Protein AF-A0A8S3FGQ2-F1 (afdb_monomer_lite)

Sequence (56 aa):
GLSAILAQKLIDHDGKVREHVIGYASRTLSASERKYSPTERECLAIVYGCNYYRPY

InterPro domains:
  IPR041373 Reverse transcriptase, RNase H-like domain [PF17917] (1-56)
  IPR043502 DNA/RNA polymerase superfamily [SSF56672] (15-56)

Foldseek 3Di:
DAKDWDWDFDQDPVRDTDTDTPDIDDDDQDPVRVPDDPVVVVVVNVVCRCVVPVVD

Organism: NCBI:txid392030

Structure (mmCIF, N/CA/C/O backbone):
data_AF-A0A8S3FGQ2-F1
#
_entry.id   AF-A0A8S3FGQ2-F1
#
loop_
_atom_site.group_PDB
_atom_site.id
_atom_site.type_symbol
_atom_site.label_atom_id
_atom_site.label_alt_id
_atom_site.label_comp_id
_atom_site.label_asym_id
_atom_site.label_entity_id
_atom_site.label_seq_id
_atom_site.pdbx_PDB_ins_code
_atom_site.Cartn_x
_atom_site.Cartn_y
_atom_site.Cartn_z
_atom_site.occupancy
_atom_site.B_iso_or_equiv
_atom_site.auth_seq_id
_atom_site.auth_comp_id
_atom_site.auth_asym_id
_atom_site.auth_atom_id
_atom_site.pdbx_PDB_model_num
ATOM 1 N N . GLY A 1 1 ? -2.033 7.400 7.709 1.00 74.25 1 GLY A N 1
ATOM 2 C CA .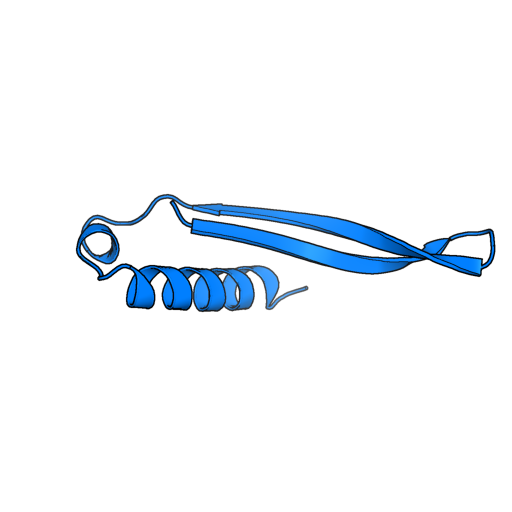 GLY A 1 1 ? -2.677 7.142 6.407 1.00 74.25 1 GLY A CA 1
ATOM 3 C C . GLY A 1 1 ? -2.045 5.916 5.791 1.00 74.25 1 GLY A C 1
ATOM 4 O O . GLY A 1 1 ? -1.066 5.434 6.345 1.00 74.25 1 GLY A O 1
ATOM 5 N N . LEU A 1 2 ? -2.609 5.417 4.696 1.00 83.62 2 LEU A N 1
ATOM 6 C CA . LEU A 1 2 ? -2.024 4.351 3.884 1.00 83.62 2 LEU A CA 1
ATOM 7 C C . LEU A 1 2 ? -1.530 4.966 2.578 1.00 83.62 2 LEU A C 1
ATOM 9 O O . LEU A 1 2 ? -2.222 5.802 1.989 1.00 83.62 2 LEU A O 1
ATOM 13 N N . SER A 1 3 ? -0.352 4.550 2.134 1.00 84.50 3 SER A N 1
ATOM 14 C CA . SER A 1 3 ? 0.236 4.981 0.869 1.00 84.50 3 SER A CA 1
ATOM 15 C C . SER A 1 3 ? 0.873 3.796 0.162 1.00 84.50 3 SER A C 1
ATOM 17 O O . SER A 1 3 ? 1.525 2.978 0.807 1.00 84.50 3 SER A O 1
ATOM 19 N N . ALA A 1 4 ? 0.705 3.734 -1.153 1.00 85.31 4 ALA A N 1
ATOM 20 C CA . ALA A 1 4 ? 1.346 2.765 -2.025 1.00 85.31 4 ALA A CA 1
ATOM 21 C C . ALA A 1 4 ? 1.802 3.461 -3.315 1.00 85.31 4 ALA A C 1
ATOM 23 O O . ALA A 1 4 ? 1.202 4.447 -3.747 1.00 85.31 4 ALA A O 1
ATOM 24 N N . ILE A 1 5 ? 2.886 2.958 -3.901 1.00 87.50 5 ILE A N 1
ATOM 25 C CA . ILE A 1 5 ? 3.444 3.442 -5.164 1.00 87.50 5 ILE A CA 1
ATOM 26 C C . ILE A 1 5 ? 3.594 2.228 -6.071 1.00 87.50 5 ILE A C 1
ATOM 28 O O . ILE A 1 5 ? 4.177 1.225 -5.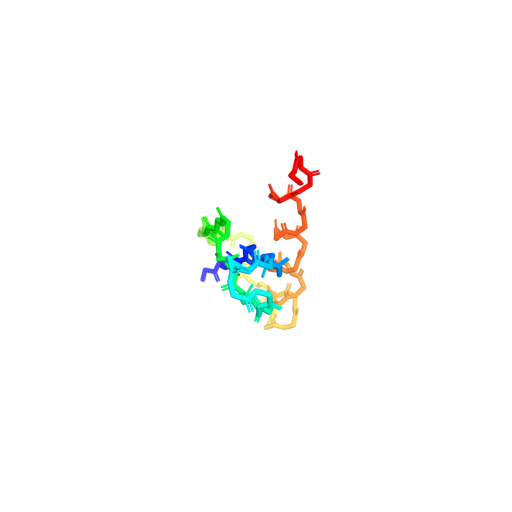658 1.00 87.50 5 ILE A O 1
ATOM 32 N N . LEU A 1 6 ? 3.081 2.325 -7.294 1.00 85.00 6 LEU A N 1
ATOM 33 C CA . LEU A 1 6 ? 3.341 1.349 -8.344 1.00 85.00 6 LEU A CA 1
ATOM 34 C C . LEU A 1 6 ? 4.465 1.882 -9.225 1.00 85.00 6 LEU A C 1
ATOM 36 O O . LEU A 1 6 ? 4.327 2.950 -9.823 1.00 85.00 6 LEU A O 1
ATOM 40 N N . ALA A 1 7 ? 5.563 1.138 -9.309 1.00 86.25 7 ALA A N 1
ATOM 41 C CA . ALA A 1 7 ? 6.670 1.424 -10.209 1.00 86.25 7 ALA A CA 1
ATOM 42 C C . ALA A 1 7 ? 6.987 0.191 -11.059 1.00 86.25 7 ALA A C 1
ATOM 44 O O . ALA A 1 7 ? 6.950 -0.938 -10.569 1.00 86.25 7 ALA A O 1
ATOM 45 N N . GLN A 1 8 ? 7.311 0.414 -12.329 1.00 86.06 8 GLN A N 1
ATOM 46 C CA . GLN A 1 8 ? 7.713 -0.622 -13.272 1.00 86.06 8 GLN A CA 1
ATOM 47 C C . GLN A 1 8 ? 9.115 -0.340 -13.791 1.00 86.06 8 GLN A C 1
ATOM 49 O O . GLN A 1 8 ? 9.511 0.804 -14.004 1.00 86.06 8 GLN A O 1
ATOM 54 N N . LYS A 1 9 ? 9.867 -1.412 -14.029 1.00 88.94 9 LYS A N 1
ATOM 55 C CA . LYS A 1 9 ? 11.158 -1.349 -14.707 1.00 88.94 9 LYS A CA 1
ATOM 56 C C . LYS A 1 9 ? 10.924 -1.205 -16.207 1.00 88.94 9 LYS A C 1
ATOM 58 O O . LYS A 1 9 ? 10.434 -2.137 -16.841 1.00 88.94 9 LYS A O 1
ATOM 63 N N . LEU A 1 10 ? 11.262 -0.044 -16.754 1.00 84.69 10 LEU A N 1
ATOM 64 C CA . LEU A 1 10 ? 11.235 0.228 -18.189 1.00 84.69 10 LEU A CA 1
ATOM 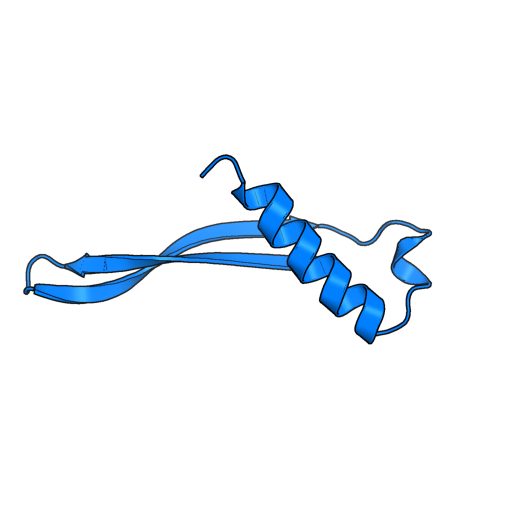65 C C . LEU A 1 10 ? 12.664 0.255 -18.730 1.00 84.69 10 LEU A C 1
ATOM 67 O O . LEU A 1 10 ? 13.604 0.616 -18.020 1.00 84.69 10 LEU A O 1
ATOM 71 N N . ILE A 1 11 ? 12.826 -0.162 -19.982 1.00 86.12 11 ILE A N 1
ATOM 72 C CA . ILE A 1 11 ? 14.094 -0.061 -20.701 1.00 86.12 11 ILE A CA 1
ATOM 73 C C . ILE A 1 11 ? 14.057 1.265 -21.455 1.00 86.12 11 ILE A C 1
ATOM 75 O O . ILE A 1 11 ? 13.217 1.451 -22.334 1.00 86.12 11 ILE A O 1
ATOM 79 N N . ASP A 1 12 ? 14.940 2.188 -21.085 1.00 80.94 12 ASP A N 1
ATOM 80 C CA . ASP A 1 12 ? 15.095 3.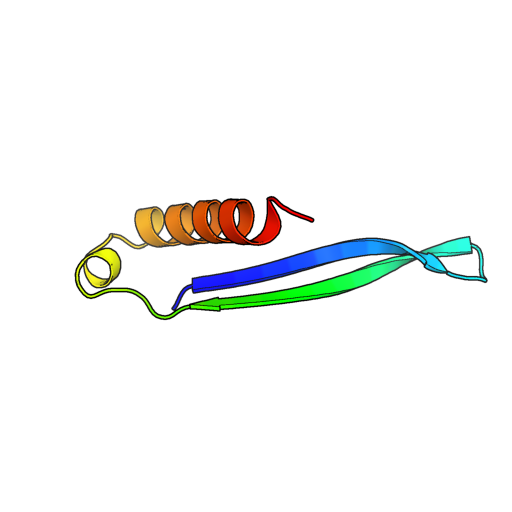455 -21.795 1.00 80.94 12 ASP A CA 1
ATOM 81 C C . ASP A 1 12 ? 15.687 3.238 -23.193 1.00 80.94 12 ASP A C 1
ATOM 83 O O . ASP A 1 12 ? 16.260 2.189 -23.494 1.00 80.94 12 ASP A O 1
ATOM 87 N N . HIS A 1 13 ? 15.621 4.273 -24.032 1.00 80.31 13 HIS A N 1
ATOM 88 C CA . HIS A 1 13 ? 16.185 4.269 -25.387 1.00 80.31 13 HIS A CA 1
ATOM 89 C C . HIS A 1 13 ? 17.687 3.898 -25.430 1.00 80.31 13 HIS A C 1
ATOM 91 O O . HIS A 1 13 ? 18.166 3.361 -26.423 1.00 80.31 13 HIS A O 1
ATOM 97 N N . ASP A 1 14 ? 18.415 4.107 -24.327 1.00 85.75 14 ASP A N 1
ATOM 98 C CA . ASP A 1 14 ? 19.828 3.730 -24.166 1.00 85.75 14 ASP A CA 1
ATOM 99 C C . ASP A 1 14 ? 20.039 2.272 -23.697 1.00 85.75 14 ASP A C 1
ATOM 101 O O . ASP A 1 14 ? 21.140 1.899 -23.288 1.00 85.75 14 ASP A O 1
ATOM 105 N N . GLY A 1 15 ? 18.986 1.447 -23.656 1.00 85.56 15 GLY A N 1
ATOM 106 C CA . GLY A 1 15 ? 19.043 0.058 -23.184 1.00 85.56 15 GLY A CA 1
ATOM 107 C C . GLY A 1 15 ? 19.202 -0.094 -21.664 1.00 85.56 15 GLY A C 1
ATOM 108 O O . GLY A 1 15 ? 19.439 -1.196 -21.171 1.00 85.56 15 GLY A O 1
ATOM 109 N N . LYS A 1 16 ? 19.084 0.997 -20.896 1.00 87.12 16 LYS A N 1
ATOM 110 C CA . LYS A 1 16 ? 19.219 0.987 -19.431 1.00 87.12 16 LYS A CA 1
ATOM 111 C C . LYS A 1 16 ? 17.873 0.746 -18.761 1.00 87.12 16 LYS A C 1
ATOM 113 O O . LYS A 1 16 ? 16.889 1.400 -19.088 1.00 87.12 16 LYS A O 1
ATOM 118 N N . VAL A 1 17 ? 17.855 -0.142 -17.770 1.00 86.56 17 VAL A N 1
ATOM 119 C CA . VAL A 1 17 ? 16.679 -0.358 -16.923 1.00 86.56 17 VAL A CA 1
ATOM 120 C C . VAL A 1 17 ? 16.538 0.813 -15.953 1.00 86.56 17 VAL A C 1
ATOM 122 O O . VAL A 1 17 ? 17.455 1.082 -15.176 1.00 86.56 17 VAL A O 1
ATOM 125 N N . ARG A 1 18 ? 15.392 1.493 -15.981 1.00 84.88 18 ARG A N 1
ATOM 126 C CA . ARG A 1 18 ? 15.030 2.538 -15.019 1.00 84.88 18 ARG A CA 1
ATOM 127 C C . ARG A 1 18 ? 13.702 2.212 -14.358 1.00 84.88 18 ARG A C 1
ATOM 129 O O . ARG A 1 18 ? 12.808 1.637 -14.974 1.00 84.88 18 ARG A O 1
ATOM 136 N N . GLU A 1 19 ? 13.586 2.573 -13.088 1.00 86.56 19 GLU A N 1
ATOM 137 C CA . GLU A 1 19 ? 12.317 2.500 -12.373 1.00 86.56 19 GLU A CA 1
ATOM 138 C C . GLU A 1 19 ? 11.465 3.707 -12.761 1.00 86.56 19 GLU A C 1
ATOM 140 O O . GLU A 1 19 ? 11.854 4.855 -12.553 1.00 86.56 19 GLU A O 1
ATOM 145 N N . HIS A 1 20 ? 10.309 3.436 -13.354 1.00 84.75 20 HIS A N 1
ATOM 146 C CA . HIS A 1 20 ? 9.330 4.440 -13.727 1.00 84.75 20 HIS A CA 1
ATOM 147 C C . HIS A 1 20 ? 8.103 4.299 -12.833 1.00 84.75 20 HIS A C 1
ATOM 149 O O . HIS A 1 20 ? 7.494 3.230 -12.767 1.00 84.75 20 HIS A O 1
ATOM 155 N N . VAL A 1 21 ? 7.739 5.373 -12.133 1.00 86.19 21 VAL A N 1
ATOM 156 C CA . VAL A 1 21 ? 6.541 5.390 -11.290 1.00 86.19 21 VAL A CA 1
ATOM 157 C C . VAL A 1 21 ? 5.307 5.519 -12.180 1.00 86.19 21 VAL A C 1
ATOM 159 O O . VAL A 1 21 ? 5.157 6.505 -12.890 1.00 86.19 21 VAL A O 1
ATOM 162 N N . ILE A 1 22 ? 4.422 4.525 -12.122 1.00 84.75 22 ILE A N 1
ATOM 163 C CA . ILE A 1 22 ? 3.181 4.457 -12.908 1.00 84.75 22 ILE A CA 1
ATOM 164 C C . ILE A 1 22 ? 2.032 5.142 -12.171 1.00 84.75 22 ILE A C 1
ATOM 166 O O . ILE A 1 22 ? 1.156 5.737 -12.794 1.00 84.75 22 ILE A O 1
ATOM 170 N N . GLY A 1 23 ? 2.015 5.084 -10.838 1.00 83.88 23 GLY A N 1
ATOM 171 C CA . GLY A 1 23 ? 0.935 5.702 -10.084 1.00 83.88 23 GLY A CA 1
ATOM 172 C C . GLY A 1 23 ? 1.171 5.770 -8.587 1.00 83.88 23 GLY A C 1
ATOM 173 O O . GLY A 1 23 ? 1.840 4.921 -7.999 1.00 83.88 23 GLY A O 1
ATOM 174 N N . TYR A 1 24 ? 0.537 6.762 -7.969 1.00 85.88 24 TYR A N 1
ATOM 175 C CA . TYR A 1 24 ? 0.518 6.980 -6.527 1.00 85.88 24 TYR A CA 1
ATOM 176 C C . TYR A 1 24 ? -0.884 6.704 -5.990 1.00 85.88 24 TYR A C 1
ATOM 178 O O . TYR A 1 24 ? -1.861 7.263 -6.484 1.00 85.88 24 TYR A O 1
ATOM 186 N N . ALA A 1 25 ? -0.983 5.885 -4.950 1.00 83.06 25 ALA A N 1
ATOM 187 C CA . ALA A 1 25 ? -2.230 5.603 -4.261 1.00 83.06 25 ALA A CA 1
ATOM 188 C C . ALA A 1 25 ? -2.110 6.058 -2.808 1.00 83.06 25 ALA A C 1
ATOM 190 O O . ALA A 1 25 ? -1.215 5.630 -2.081 1.00 83.06 25 ALA A O 1
ATOM 191 N N . SER A 1 26 ? -3.032 6.905 -2.351 1.00 84.88 26 SER A N 1
ATOM 192 C CA . SER A 1 26 ? -3.101 7.300 -0.943 1.00 84.88 26 SER A CA 1
ATOM 193 C C . SER A 1 26 ? -4.537 7.317 -0.440 1.00 84.88 26 SER A C 1
ATOM 195 O O . SER A 1 26 ? -5.467 7.649 -1.174 1.00 84.88 26 SER A O 1
ATOM 197 N N . ARG A 1 27 ? -4.718 6.914 0.820 1.00 86.00 27 ARG A N 1
ATOM 198 C CA . ARG A 1 27 ? -6.024 6.858 1.481 1.00 86.00 27 ARG A CA 1
ATOM 199 C C . ARG A 1 27 ? -5.899 7.146 2.976 1.00 86.00 27 ARG A C 1
ATOM 201 O O . ARG A 1 27 ? -4.963 6.713 3.655 1.00 86.00 27 ARG A O 1
ATOM 208 N N . THR A 1 28 ? -6.902 7.828 3.519 1.00 86.88 28 THR A N 1
ATOM 209 C CA . THR A 1 28 ? -7.054 8.031 4.964 1.00 86.88 28 THR A CA 1
ATOM 210 C C . THR A 1 28 ? -7.584 6.765 5.646 1.00 86.88 28 THR A C 1
ATOM 212 O O . THR A 1 28 ? -8.424 6.051 5.099 1.00 86.88 28 THR A O 1
ATOM 215 N N . LEU A 1 29 ? -7.097 6.491 6.860 1.00 83.69 29 LEU A N 1
ATOM 216 C CA . LEU A 1 29 ? -7.582 5.383 7.687 1.00 83.69 29 LEU A CA 1
ATOM 217 C C . LEU A 1 29 ? -9.023 5.660 8.135 1.00 83.69 29 LEU A C 1
ATOM 219 O O . LEU A 1 29 ? -9.321 6.748 8.636 1.00 83.69 29 LEU A O 1
ATOM 223 N N . SER A 1 30 ? -9.898 4.668 8.001 1.00 84.81 30 SER A N 1
ATOM 224 C CA . SER A 1 30 ? -11.243 4.704 8.578 1.00 84.81 30 SER A CA 1
ATOM 225 C C . SER A 1 30 ? -11.193 4.661 10.110 1.00 84.81 30 SER A C 1
ATOM 227 O O . SER A 1 30 ? -10.168 4.342 10.718 1.00 84.81 30 SER A O 1
ATOM 229 N N . ALA A 1 31 ? -12.313 4.977 10.766 1.00 85.75 31 ALA A N 1
ATOM 230 C CA . ALA A 1 31 ? -12.390 4.996 12.228 1.00 85.75 31 ALA A CA 1
ATOM 231 C C . ALA A 1 31 ? -12.000 3.658 12.880 1.00 85.75 31 ALA A C 1
ATOM 233 O O . ALA A 1 31 ? -11.410 3.664 13.962 1.00 85.75 31 ALA A O 1
ATOM 234 N N . SER A 1 32 ? -12.291 2.546 12.205 1.00 85.00 32 SER A N 1
ATOM 235 C CA . SER A 1 32 ? -11.947 1.182 12.608 1.00 85.00 32 SER A CA 1
ATOM 236 C C . SER A 1 32 ? -10.450 0.914 12.444 1.00 85.00 32 SER A C 1
ATOM 238 O O . SER A 1 32 ? -9.793 0.470 13.379 1.00 85.00 32 SER A O 1
ATOM 240 N N . GLU A 1 33 ? -9.891 1.270 11.284 1.00 84.38 33 GLU A N 1
ATOM 241 C CA . GLU A 1 33 ? -8.487 1.012 10.930 1.00 84.38 33 GLU A CA 1
ATOM 242 C C . GLU A 1 33 ? -7.501 1.845 11.759 1.00 84.38 33 GLU A C 1
ATOM 244 O O . GLU A 1 33 ? -6.344 1.472 11.931 1.00 84.38 33 GLU A O 1
ATOM 249 N N . ARG A 1 34 ? -7.951 2.973 12.323 1.00 84.12 34 ARG A N 1
ATOM 250 C CA . ARG A 1 34 ? -7.150 3.758 13.276 1.00 84.12 34 ARG A CA 1
ATOM 251 C C . ARG A 1 34 ? -6.857 3.014 14.579 1.00 84.12 34 ARG A C 1
ATOM 253 O O . ARG A 1 34 ? -5.897 3.374 15.252 1.00 84.12 34 ARG A O 1
ATOM 260 N N . LYS A 1 35 ? -7.672 2.019 14.942 1.00 89.00 35 LYS A N 1
ATOM 261 C CA . LYS A 1 35 ? -7.502 1.226 16.170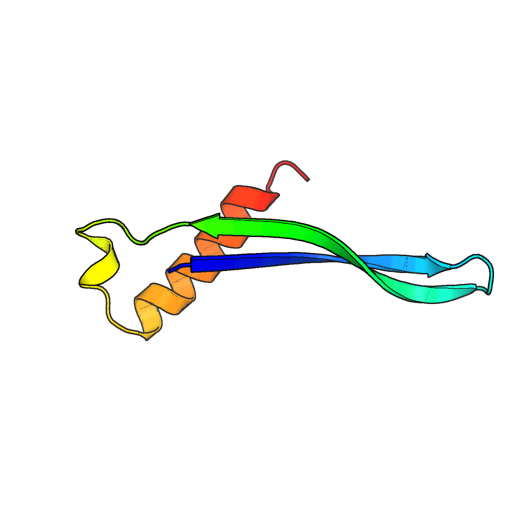 1.00 89.00 35 LYS A CA 1
ATOM 262 C C . LYS A 1 35 ? -6.573 0.025 15.982 1.00 89.00 35 LYS A C 1
ATOM 264 O O . LYS A 1 35 ? -6.237 -0.623 16.964 1.00 89.00 35 LYS A O 1
ATOM 269 N N . TYR A 1 36 ? -6.170 -0.266 14.747 1.00 88.56 36 TYR A N 1
ATOM 270 C CA . TYR A 1 36 ? -5.270 -1.370 14.440 1.00 88.56 36 TYR A CA 1
ATOM 271 C C . TYR A 1 36 ? -3.865 -1.128 14.994 1.00 88.56 36 TYR A C 1
ATOM 273 O O . TYR A 1 36 ? -3.342 -0.001 15.006 1.00 88.56 36 TYR A O 1
ATOM 281 N N . SER A 1 37 ? -3.235 -2.219 15.417 1.00 90.31 37 SER A N 1
ATOM 282 C CA . SER A 1 37 ? -1.827 -2.242 15.790 1.00 90.31 37 SER A CA 1
ATOM 283 C C . SER A 1 37 ? -0.946 -1.800 14.609 1.00 90.31 37 SER A C 1
ATOM 285 O O . SER A 1 37 ? -1.387 -1.803 13.454 1.00 90.31 37 SER A O 1
ATOM 287 N N . PRO A 1 38 ? 0.300 -1.367 14.864 1.00 87.62 38 PRO A N 1
ATOM 288 C CA . PRO A 1 38 ? 1.219 -0.979 13.796 1.00 87.62 38 PRO A CA 1
ATOM 289 C C . PRO A 1 38 ? 1.371 -2.057 12.711 1.00 87.62 38 PRO A C 1
ATOM 291 O O . PRO A 1 38 ? 1.225 -1.747 11.533 1.00 87.62 38 PRO A O 1
ATOM 294 N N . THR A 1 39 ? 1.532 -3.323 13.103 1.00 90.44 39 THR A N 1
ATOM 295 C CA . THR A 1 39 ? 1.695 -4.460 12.182 1.00 90.44 39 THR A CA 1
ATOM 296 C C . THR A 1 39 ? 0.452 -4.701 11.323 1.00 90.44 39 THR A C 1
ATOM 298 O O . THR A 1 39 ? 0.546 -4.931 10.121 1.00 90.44 39 THR A O 1
ATOM 301 N N . GLU A 1 40 ? -0.743 -4.589 11.905 1.00 88.69 40 GLU A N 1
ATOM 302 C CA . GLU A 1 40 ? -1.995 -4.694 11.146 1.00 88.69 40 GLU A CA 1
ATOM 303 C C . GLU A 1 40 ? -2.142 -3.552 10.131 1.00 88.69 40 GLU A C 1
ATOM 305 O O . GLU A 1 40 ? -2.647 -3.763 9.029 1.00 88.69 40 GLU A O 1
ATOM 310 N N . ARG A 1 41 ? -1.671 -2.344 10.466 1.00 87.12 41 ARG A N 1
ATOM 311 C CA . ARG A 1 41 ? -1.676 -1.201 9.540 1.00 87.12 41 ARG A CA 1
ATOM 312 C C . ARG A 1 41 ? -0.685 -1.373 8.391 1.00 87.12 41 ARG A C 1
ATOM 314 O O . ARG A 1 41 ? -0.999 -0.963 7.276 1.00 87.12 41 ARG A O 1
ATOM 321 N N . GLU A 1 42 ? 0.465 -1.991 8.639 1.00 87.69 42 GLU A N 1
ATOM 322 C CA . GLU A 1 42 ? 1.425 -2.360 7.592 1.00 87.69 42 GLU A CA 1
ATOM 323 C C . GLU A 1 42 ? 0.820 -3.391 6.630 1.00 87.69 42 GLU A C 1
ATOM 325 O O . GLU A 1 42 ? 0.798 -3.163 5.419 1.00 87.69 42 GLU A O 1
ATOM 330 N N . CYS A 1 43 ? 0.218 -4.466 7.152 1.00 89.31 43 CYS A N 1
ATOM 331 C CA . CYS A 1 43 ? -0.495 -5.453 6.334 1.00 89.31 43 CYS A CA 1
ATOM 332 C C . CYS A 1 43 ? -1.642 -4.822 5.532 1.00 89.31 43 CYS A C 1
ATOM 334 O O . CYS A 1 43 ? -1.817 -5.112 4.348 1.00 89.31 43 CYS A O 1
ATOM 336 N N . LEU A 1 44 ? -2.403 -3.917 6.148 1.00 89.25 44 LEU A N 1
ATOM 337 C CA . LEU A 1 44 ? -3.475 -3.186 5.480 1.00 89.25 44 LEU A CA 1
ATOM 338 C C . LEU A 1 44 ? -2.952 -2.319 4.324 1.00 89.25 44 LEU A C 1
ATOM 340 O O . LEU A 1 44 ? -3.626 -2.220 3.300 1.00 89.25 44 LEU A O 1
ATOM 344 N N . ALA A 1 45 ? -1.762 -1.723 4.448 1.00 87.50 45 ALA A N 1
ATOM 345 C CA . ALA A 1 45 ? -1.138 -0.961 3.365 1.00 87.50 45 ALA A CA 1
ATOM 346 C C . ALA A 1 45 ? -0.793 -1.853 2.165 1.00 87.50 45 ALA A C 1
ATOM 348 O O . ALA A 1 45 ? -1.042 -1.459 1.025 1.00 87.50 45 ALA A O 1
ATOM 349 N N . ILE A 1 46 ? -0.296 -3.069 2.418 1.00 87.25 46 ILE A N 1
ATOM 350 C CA . ILE A 1 46 ? 0.003 -4.061 1.374 1.00 87.25 46 ILE A CA 1
ATOM 351 C C . ILE A 1 46 ? -1.285 -4.484 0.666 1.00 87.25 46 ILE A C 1
ATOM 353 O O . ILE A 1 46 ? -1.379 -4.395 -0.556 1.00 87.25 46 ILE A O 1
ATOM 357 N N . VAL A 1 47 ? -2.307 -4.880 1.430 1.00 90.00 47 VAL A N 1
ATOM 358 C CA . VAL A 1 47 ? -3.610 -5.288 0.881 1.00 90.00 47 VAL A CA 1
ATOM 359 C C . VAL A 1 47 ? -4.253 -4.148 0.093 1.00 90.00 47 VAL A C 1
ATOM 361 O O . VAL A 1 47 ? -4.811 -4.381 -0.978 1.00 90.00 47 VAL A O 1
ATOM 364 N N . TYR A 1 48 ? -4.157 -2.914 0.591 1.00 89.06 48 TYR A N 1
ATOM 365 C CA . TYR A 1 48 ? -4.628 -1.727 -0.113 1.00 89.06 48 TYR A CA 1
ATOM 366 C C . TYR A 1 48 ? -3.901 -1.533 -1.443 1.00 89.06 48 TYR A C 1
ATOM 368 O O . TYR A 1 48 ? -4.570 -1.391 -2.461 1.00 89.06 48 TYR A O 1
ATOM 376 N N . GLY A 1 49 ? -2.565 -1.574 -1.449 1.00 85.75 49 GLY A N 1
ATOM 377 C CA . GLY A 1 49 ? -1.768 -1.459 -2.668 1.00 85.75 49 GLY A CA 1
ATOM 378 C C . GLY A 1 49 ? -2.136 -2.539 -3.684 1.00 85.75 49 GLY A C 1
ATOM 379 O O . GLY A 1 49 ? -2.489 -2.218 -4.816 1.00 85.75 49 GLY A O 1
ATOM 380 N N . CYS A 1 50 ? -2.166 -3.806 -3.265 1.00 87.06 50 CYS A N 1
ATOM 381 C CA . CYS A 1 50 ? -2.582 -4.907 -4.130 1.00 87.06 50 CYS A CA 1
ATOM 382 C C . CYS A 1 50 ? -3.993 -4.686 -4.680 1.00 87.06 50 CYS A C 1
ATOM 384 O O . CYS A 1 50 ? -4.190 -4.771 -5.883 1.00 87.06 50 CYS A O 1
ATOM 386 N N . ASN A 1 51 ? -4.977 -4.354 -3.841 1.00 86.75 51 ASN A N 1
ATOM 387 C CA . ASN A 1 51 ? -6.349 -4.144 -4.303 1.00 86.75 51 ASN A CA 1
ATOM 388 C C . ASN A 1 51 ? -6.500 -2.940 -5.236 1.00 86.75 51 ASN A C 1
ATOM 390 O O . ASN A 1 51 ? -7.278 -3.012 -6.182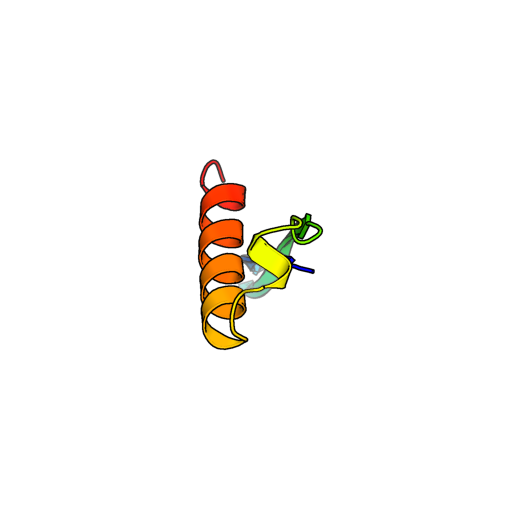 1.00 86.75 51 ASN A O 1
ATOM 394 N N . TYR A 1 52 ? -5.767 -1.858 -4.981 1.00 85.75 52 TYR A N 1
ATOM 395 C CA . TYR A 1 52 ? -5.816 -0.644 -5.788 1.00 85.75 52 TYR A CA 1
ATOM 396 C C . TYR A 1 52 ? -5.205 -0.857 -7.178 1.00 85.75 52 TYR A C 1
ATOM 398 O O . TYR A 1 52 ? -5.762 -0.391 -8.168 1.00 85.75 52 TYR A O 1
ATOM 406 N N . TYR A 1 53 ? -4.090 -1.591 -7.257 1.00 84.25 53 TYR A N 1
ATOM 407 C CA . TYR A 1 53 ? -3.369 -1.833 -8.510 1.00 84.25 53 TYR A CA 1
ATOM 408 C C . TYR A 1 53 ? -3.737 -3.148 -9.212 1.00 84.25 53 TYR A C 1
ATOM 410 O O . TYR A 1 53 ? -3.253 -3.384 -10.303 1.00 84.25 53 TYR A O 1
ATOM 418 N N . ARG A 1 54 ? -4.639 -3.974 -8.663 1.00 79.69 54 ARG A N 1
ATOM 419 C CA . ARG A 1 54 ? -5.168 -5.195 -9.313 1.00 79.69 54 ARG A CA 1
ATOM 420 C C . ARG A 1 54 ? -5.599 -5.063 -10.784 1.00 79.69 54 ARG A C 1
ATOM 422 O O . ARG A 1 54 ? -5.456 -6.058 -11.488 1.00 79.69 54 ARG A O 1
ATOM 429 N N . PRO A 1 55 ? -6.212 -3.953 -11.240 1.00 78.00 55 PRO A N 1
ATOM 430 C CA . PRO A 1 55 ? -6.612 -3.820 -12.641 1.00 78.00 55 PRO A CA 1
ATOM 431 C C . PRO A 1 55 ? -5.488 -3.339 -13.581 1.00 78.00 55 PRO A C 1
ATOM 433 O O . PRO A 1 55 ? -5.767 -3.174 -14.767 1.00 78.00 55 PRO A O 1
ATOM 436 N N . TYR A 1 56 ? -4.271 -3.096 -13.078 1.00 60.34 56 TYR A N 1
ATOM 437 C CA . TYR A 1 56 ? -3.100 -2.628 -13.833 1.00 60.34 56 TYR A CA 1
ATOM 438 C C . TYR A 1 56 ? -2.015 -3.707 -13.893 1.00 60.34 56 TYR A C 1
ATOM 440 O O . TYR A 1 56 ? -1.334 -3.772 -14.938 1.00 60.34 56 TYR A O 1
#

Secondary structure (DSSP, 8-state):
-EEEEEEEEEE-TTS-EEEEEEEEEEEPPPTTGGGS-HHHHHHHHHHHHHHHHTT-

pLDDT: mean 85.24, std 4.45, range [60.34, 90.44]

Radius of gyration: 14.84 Å; chains: 1; bounding box: 32×14×42 Å